Protein AF-A0A8T3RLL3-F1 (afdb_monomer)

Mean predicted aligned error: 12.76 Å

Foldseek 3Di:
DLVVCVPDALVRVQVCCCVVVVDHDDSVVSVVPHDDDDPPPVVVVCQVCQQVDKDKDWDWDQDPVRDTFIWIFIARRHVRDRPDGDRDGDPDDDPVVVCVVCPPD

Secondary structure (DSSP, 8-state):
-TTT-TT--HHHHHHHHHHHH-----HHHHHHHSPPPPPP-HHHHHHHHGGG-EEEEEEEEE-TT--EEEEEEEEETTT--EEEEEEEEESS--HHHHHHHH---

pLDDT: mean 77.94, std 9.88, range [53.31, 93.19]

Nearest PDB structures (foldseek):
  4hj3-assembly1_A  TM=3.589E-01  e=6.365E-01  Cereibacter sphaeroides ATCC 17025
  2l2m-assembly1_A  TM=4.302E-01  e=2.834E+00  Arabidopsis thaliana
  6ph4-assembly1_B  TM=4.486E-01  e=4.184E+00  Brucella melitensis bv. 1 str. 16M
  7m5o-assembly1_A  TM=4.578E-01  e=9.730E+00  Biggievirus Mos11
  3zqq-assembly1_A  TM=3.140E-01  e=5.424E+00  Bacillus phage SF6

Solvent-accessible surface area (backbone atoms only — not comparable to full-atom values): 6430 Å² total; per-residue (Å²): 105,58,81,84,37,75,87,61,52,38,58,58,51,23,51,49,34,33,74,76,68,68,43,87,56,54,36,70,62,42,49,74,73,40,75,78,73,76,78,85,58,63,67,59,56,45,66,76,42,13,79,82,36,73,49,73,51,77,46,80,47,73,46,99,83,73,47,70,32,41,31,48,39,37,30,34,58,51,78,69,43,75,73,46,79,51,84,52,80,38,91,68,93,40,72,74,56,52,53,65,69,59,54,93,118

Radius of gyration: 24.52 Å; Cα contacts (8 Å, |Δi|>4): 120; chains: 1; bounding box: 39×32×67 Å

Sequence (105 aa):
MARDNVSWGEERIANELLLKLGIRISPHTGRKYMPKRPPHQPRVFIHNHAKAIVACDFLTVVTATFKIFYTFIVIELGTRKLLRMRISVTDHPTAAWTLQQLGPL

Structure (mmCIF, N/CA/C/O backbone):
data_AF-A0A8T3RLL3-F1
#
_entry.id   AF-A0A8T3RLL3-F1
#
loop_
_atom_site.group_PDB
_atom_site.id
_atom_site.type_symbol
_atom_site.label_atom_id
_atom_site.label_alt_id
_atom_site.label_comp_id
_atom_site.label_asym_id
_atom_site.label_entity_id
_atom_site.label_seq_id
_atom_site.pdbx_PDB_ins_code
_atom_site.Cartn_x
_atom_site.Cartn_y
_atom_site.Cartn_z
_atom_site.occupancy
_atom_site.B_iso_or_equiv
_atom_site.auth_seq_id
_atom_site.auth_comp_id
_atom_site.auth_asym_id
_atom_site.auth_atom_id
_atom_site.pdbx_PDB_model_num
ATOM 1 N N . MET A 1 1 ? 17.002 -2.763 -31.458 1.00 79.69 1 MET A N 1
ATOM 2 C CA . MET A 1 1 ? 15.631 -2.331 -31.082 1.00 79.69 1 MET A CA 1
ATOM 3 C C . MET A 1 1 ? 15.319 -2.528 -29.601 1.00 79.69 1 MET A C 1
ATOM 5 O O . MET A 1 1 ? 15.224 -1.523 -28.915 1.00 79.69 1 MET A O 1
ATOM 9 N N . ALA A 1 2 ? 15.180 -3.757 -29.079 1.00 82.25 2 ALA A N 1
ATOM 10 C CA . ALA A 1 2 ? 14.768 -3.976 -27.678 1.00 82.25 2 ALA A CA 1
ATOM 11 C C . ALA A 1 2 ? 15.785 -3.495 -26.619 1.00 82.25 2 ALA A C 1
ATOM 13 O O . ALA A 1 2 ? 15.397 -3.104 -25.524 1.00 82.25 2 ALA A O 1
ATOM 14 N N . ARG A 1 3 ? 17.088 -3.531 -26.938 1.00 82.31 3 ARG A N 1
ATOM 15 C CA . ARG A 1 3 ? 18.160 -3.016 -26.065 1.00 82.31 3 ARG A CA 1
ATOM 16 C C . ARG A 1 3 ? 18.253 -1.491 -26.098 1.00 82.31 3 ARG A C 1
ATOM 18 O O . ARG A 1 3 ? 18.438 -0.878 -25.059 1.00 82.31 3 ARG A O 1
ATOM 25 N N . ASP A 1 4 ? 18.058 -0.905 -27.275 1.00 84.94 4 ASP A N 1
ATOM 26 C CA . ASP A 1 4 ? 18.148 0.546 -27.486 1.00 84.94 4 ASP A CA 1
ATOM 27 C C . ASP A 1 4 ? 16.885 1.279 -26.996 1.00 84.94 4 ASP A C 1
ATOM 29 O O . ASP A 1 4 ? 16.921 2.473 -26.731 1.00 84.94 4 ASP A O 1
ATOM 33 N N . ASN A 1 5 ? 15.761 0.561 -26.854 1.00 83.75 5 ASN A N 1
ATOM 34 C CA . ASN A 1 5 ? 14.463 1.104 -26.445 1.00 83.75 5 ASN A CA 1
ATOM 35 C C . ASN A 1 5 ? 13.862 0.289 -25.288 1.00 83.75 5 ASN A C 1
ATOM 37 O O . ASN A 1 5 ? 12.866 -0.416 -25.446 1.00 83.75 5 ASN A O 1
ATOM 41 N N . VAL A 1 6 ? 14.465 0.394 -24.102 1.00 79.00 6 VAL A N 1
ATOM 42 C CA . VAL A 1 6 ? 14.114 -0.406 -22.906 1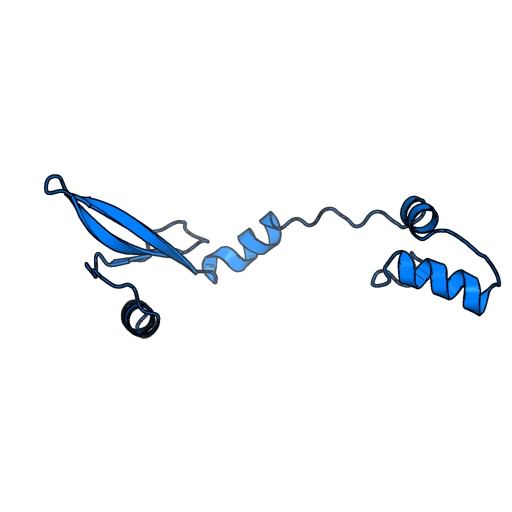.00 79.00 6 VAL A CA 1
ATOM 43 C C . VAL A 1 6 ? 12.654 -0.214 -22.442 1.00 79.00 6 VAL A C 1
ATOM 45 O O . VAL A 1 6 ? 12.060 -1.103 -21.819 1.00 79.00 6 VAL A O 1
ATOM 48 N N . SER A 1 7 ? 12.047 0.931 -22.765 1.00 81.06 7 SER A N 1
ATOM 49 C CA . SER A 1 7 ? 10.650 1.252 -22.445 1.00 81.06 7 SER A CA 1
ATOM 50 C C . SER A 1 7 ? 9.630 0.582 -23.371 1.00 81.06 7 SER A C 1
ATOM 52 O O . SER A 1 7 ? 8.445 0.549 -23.042 1.00 81.06 7 SER A O 1
ATOM 54 N N . TRP A 1 8 ? 10.050 0.040 -24.517 1.00 86.94 8 TRP A N 1
ATOM 55 C CA . TRP A 1 8 ? 9.125 -0.543 -25.485 1.00 86.94 8 TRP A CA 1
ATOM 56 C C . TRP A 1 8 ? 8.673 -1.937 -25.046 1.00 86.94 8 TRP A C 1
ATOM 58 O O . TRP A 1 8 ? 9.476 -2.770 -24.628 1.00 86.94 8 TRP A O 1
ATOM 68 N N . GLY A 1 9 ? 7.364 -2.179 -25.138 1.00 85.94 9 GLY A N 1
ATOM 69 C CA . GLY A 1 9 ? 6.763 -3.493 -24.919 1.00 85.94 9 GLY A CA 1
ATOM 70 C C . GLY A 1 9 ? 6.898 -4.410 -26.137 1.00 85.94 9 GLY A C 1
ATOM 71 O O . GLY A 1 9 ? 7.206 -3.962 -27.242 1.00 85.94 9 GLY A O 1
ATOM 72 N N . GLU A 1 10 ? 6.625 -5.697 -25.935 1.00 90.25 10 GLU A N 1
ATOM 73 C CA . GLU A 1 10 ? 6.719 -6.736 -26.970 1.00 90.25 10 GLU A CA 1
ATOM 74 C C . GLU A 1 10 ? 5.838 -6.469 -28.197 1.00 90.25 10 GLU A C 1
ATOM 76 O O . GLU A 1 10 ? 6.298 -6.633 -29.326 1.00 90.25 10 GLU A O 1
ATOM 81 N N . GLU A 1 11 ? 4.613 -5.977 -27.994 1.00 90.94 11 GLU A N 1
ATOM 82 C CA . GLU A 1 11 ? 3.702 -5.614 -29.085 1.00 90.94 11 GLU A CA 1
ATOM 83 C C . GLU A 1 11 ? 4.237 -4.446 -29.905 1.00 90.94 11 GLU A C 1
ATOM 85 O O . GLU A 1 11 ? 4.214 -4.472 -31.135 1.00 90.94 11 GLU A O 1
ATOM 90 N N . ARG A 1 12 ? 4.785 -3.433 -29.226 1.00 91.00 12 ARG A N 1
ATOM 91 C CA . ARG A 1 12 ? 5.368 -2.272 -29.897 1.00 91.00 12 ARG A CA 1
ATOM 92 C C . ARG A 1 12 ? 6.560 -2.686 -30.752 1.00 91.00 12 ARG A C 1
ATOM 94 O O . ARG A 1 12 ? 6.668 -2.243 -31.886 1.00 91.00 12 ARG A O 1
ATOM 101 N N . ILE A 1 13 ? 7.423 -3.564 -30.246 1.00 90.06 13 ILE A N 1
ATOM 102 C CA . ILE A 1 13 ? 8.573 -4.067 -31.007 1.00 90.06 13 ILE A CA 1
ATOM 103 C C . ILE A 1 13 ? 8.116 -4.905 -32.207 1.00 90.06 13 ILE A C 1
ATOM 105 O O . ILE A 1 13 ? 8.661 -4.735 -33.294 1.00 90.06 13 ILE A O 1
ATOM 109 N N . ALA A 1 14 ? 7.110 -5.769 -32.046 1.00 91.38 14 ALA A N 1
ATOM 110 C CA . ALA A 1 14 ? 6.566 -6.557 -33.152 1.00 91.38 14 ALA A CA 1
ATOM 111 C C . ALA A 1 14 ? 5.971 -5.668 -34.260 1.00 91.38 14 ALA A C 1
ATOM 113 O O . ALA A 1 14 ? 6.251 -5.888 -35.439 1.00 91.38 14 ALA A O 1
ATOM 114 N N . ASN A 1 15 ? 5.225 -4.624 -33.888 1.00 93.19 15 ASN A N 1
ATOM 115 C CA . ASN A 1 15 ? 4.658 -3.664 -34.837 1.00 93.19 15 ASN A CA 1
ATOM 116 C C . ASN A 1 15 ? 5.742 -2.853 -35.559 1.00 93.19 15 ASN A C 1
ATOM 118 O O . ASN A 1 15 ? 5.666 -2.656 -36.767 1.00 93.19 15 ASN A O 1
ATOM 122 N N . GLU A 1 16 ? 6.779 -2.419 -34.845 1.00 93.12 16 GLU A N 1
ATOM 123 C CA . GLU A 1 16 ? 7.895 -1.662 -35.422 1.00 93.12 16 GLU A CA 1
ATOM 124 C C . GLU A 1 16 ? 8.721 -2.505 -36.403 1.00 93.12 16 GLU A C 1
ATOM 126 O O . GLU A 1 16 ? 9.146 -2.001 -37.441 1.00 93.12 16 GLU A O 1
ATOM 131 N N . LEU A 1 17 ? 8.906 -3.799 -36.126 1.00 91.31 17 LEU A N 1
ATOM 132 C CA . LEU A 1 17 ? 9.569 -4.730 -37.045 1.00 91.31 17 LEU A CA 1
ATOM 133 C C . LEU A 1 17 ? 8.743 -4.974 -38.311 1.00 91.31 17 LEU A C 1
ATOM 135 O O . LEU A 1 17 ? 9.307 -5.024 -39.406 1.00 91.31 17 LEU A O 1
ATOM 139 N N . LEU A 1 18 ? 7.418 -5.064 -38.177 1.00 91.81 18 LEU A N 1
ATOM 140 C CA . LEU A 1 18 ? 6.526 -5.195 -39.323 1.00 91.81 18 LEU A CA 1
ATOM 141 C C . LEU A 1 18 ? 6.538 -3.926 -40.182 1.00 91.81 18 LEU A C 1
ATOM 143 O O . LEU A 1 18 ? 6.696 -4.014 -41.395 1.00 91.81 18 LEU A O 1
ATOM 147 N N . LEU A 1 19 ? 6.410 -2.753 -39.558 1.00 92.31 19 LEU A N 1
ATOM 148 C CA . LEU A 1 19 ? 6.275 -1.477 -40.264 1.00 92.31 19 LEU A CA 1
ATOM 149 C C . LEU A 1 19 ? 7.589 -0.981 -40.878 1.00 92.31 19 LEU A C 1
ATOM 151 O O . LEU A 1 19 ? 7.573 -0.448 -41.982 1.00 92.31 19 LEU A O 1
ATOM 155 N N . LYS A 1 20 ? 8.723 -1.133 -40.182 1.00 89.75 20 LYS A N 1
ATOM 156 C CA . LYS A 1 20 ? 10.013 -0.577 -40.633 1.00 89.75 20 LYS A CA 1
ATOM 157 C C . LYS A 1 20 ? 10.872 -1.561 -41.413 1.00 89.75 20 LYS A C 1
ATOM 159 O O . LYS A 1 20 ? 11.697 -1.125 -42.207 1.00 89.75 20 LYS A O 1
ATOM 164 N N . LEU A 1 21 ? 10.722 -2.862 -41.164 1.00 90.12 21 LEU A N 1
ATOM 165 C CA . LEU A 1 21 ? 11.568 -3.903 -41.758 1.00 90.12 21 LEU A CA 1
ATOM 166 C C . LEU A 1 21 ? 10.769 -4.955 -42.545 1.00 90.12 21 LEU A C 1
ATOM 168 O O . LEU A 1 21 ? 11.377 -5.840 -43.139 1.00 90.12 21 LEU A O 1
ATOM 172 N N . GLY A 1 22 ? 9.430 -4.897 -42.550 1.00 91.25 22 GLY A N 1
ATOM 173 C CA . GLY A 1 22 ? 8.582 -5.898 -43.210 1.00 91.25 22 GLY A CA 1
ATOM 174 C C . GLY A 1 22 ? 8.580 -7.268 -42.519 1.00 91.25 22 GLY A C 1
ATOM 175 O O . GLY A 1 22 ? 8.088 -8.246 -43.080 1.00 91.25 22 GLY A O 1
ATOM 176 N N . ILE A 1 23 ? 9.133 -7.368 -41.307 1.00 90.44 23 ILE A N 1
ATOM 177 C CA . ILE A 1 23 ? 9.311 -8.636 -40.597 1.00 90.44 23 ILE A CA 1
ATOM 178 C C . ILE A 1 23 ? 8.097 -8.887 -39.703 1.00 90.44 23 ILE A C 1
ATOM 180 O O . ILE A 1 23 ? 7.886 -8.201 -38.703 1.00 90.44 23 ILE A O 1
ATOM 184 N N . ARG A 1 24 ? 7.318 -9.924 -40.026 1.00 91.25 24 ARG A N 1
ATOM 185 C CA . ARG A 1 24 ? 6.163 -10.333 -39.221 1.00 91.25 24 ARG A CA 1
ATOM 186 C C . ARG A 1 24 ? 6.586 -11.326 -38.142 1.00 91.25 24 ARG A C 1
ATOM 188 O O . ARG A 1 24 ? 6.851 -12.489 -38.429 1.00 91.25 24 ARG A O 1
ATOM 195 N N . ILE A 1 25 ? 6.600 -10.877 -36.891 1.00 90.56 25 ILE A N 1
ATOM 196 C CA . ILE A 1 25 ? 6.775 -11.747 -35.723 1.00 90.56 25 ILE A CA 1
ATOM 197 C C . ILE A 1 25 ? 5.568 -11.658 -34.798 1.00 90.56 25 ILE A C 1
ATOM 199 O O . ILE A 1 25 ? 4.909 -10.624 -34.718 1.00 90.56 25 ILE A O 1
ATOM 203 N N . SER A 1 26 ? 5.295 -12.736 -34.063 1.00 91.44 26 SER A N 1
ATOM 204 C CA . SER A 1 26 ? 4.345 -12.658 -32.954 1.00 91.44 26 SER A CA 1
ATOM 205 C C . SER A 1 26 ? 4.966 -11.872 -31.785 1.00 91.44 26 SER A C 1
ATOM 207 O O . SER A 1 26 ? 6.175 -12.008 -31.546 1.00 91.44 26 SER A O 1
ATOM 209 N N . PRO A 1 27 ? 4.176 -11.105 -31.009 1.00 89.75 27 PRO A N 1
ATOM 210 C CA . PRO A 1 27 ? 4.662 -10.447 -29.792 1.00 89.75 27 PRO A CA 1
ATOM 211 C C . PRO A 1 27 ? 5.331 -11.435 -28.827 1.00 89.75 27 PRO A C 1
ATOM 213 O O . PRO A 1 27 ? 6.383 -11.148 -28.261 1.00 89.75 27 PRO A O 1
ATOM 216 N N . HIS A 1 28 ? 4.804 -12.660 -28.744 1.00 88.62 28 HIS A N 1
ATOM 217 C CA . HIS A 1 28 ? 5.359 -13.724 -27.913 1.00 88.62 28 HIS A CA 1
ATOM 218 C C . HIS A 1 28 ? 6.769 -14.155 -28.349 1.00 88.62 28 HIS A C 1
ATOM 220 O O . HIS A 1 28 ? 7.647 -14.383 -27.512 1.00 88.62 28 HIS A O 1
ATOM 226 N N . THR A 1 29 ? 7.007 -14.241 -29.661 1.00 87.25 29 THR A N 1
ATOM 227 C CA . THR A 1 29 ? 8.342 -14.481 -30.219 1.00 87.25 29 THR A CA 1
ATOM 228 C C . THR A 1 29 ? 9.264 -13.309 -29.893 1.00 87.25 29 THR A C 1
ATOM 230 O O . THR A 1 29 ? 10.387 -13.538 -29.458 1.00 87.25 29 THR A O 1
ATOM 233 N N . GLY A 1 30 ? 8.785 -12.066 -30.016 1.00 87.12 30 GLY A N 1
ATOM 234 C CA . GLY A 1 30 ? 9.531 -10.866 -29.623 1.00 87.12 30 GLY A CA 1
ATOM 235 C C . GLY A 1 30 ? 9.972 -10.914 -28.159 1.00 87.12 30 GLY A C 1
ATOM 236 O O . GLY A 1 30 ? 11.159 -10.772 -27.867 1.00 87.12 30 GLY A O 1
ATOM 237 N N . ARG A 1 31 ? 9.045 -11.238 -27.251 1.00 86.44 31 ARG A N 1
ATOM 238 C CA . ARG A 1 31 ? 9.285 -11.390 -25.810 1.00 86.44 31 ARG A CA 1
ATOM 239 C C . ARG A 1 31 ? 10.415 -12.368 -25.488 1.00 86.44 31 ARG A C 1
ATOM 241 O O . ARG A 1 31 ? 11.216 -12.092 -24.600 1.00 86.44 31 ARG A O 1
ATOM 248 N N . LYS A 1 32 ? 10.521 -13.486 -26.220 1.00 86.56 32 LYS A N 1
ATOM 249 C CA . LYS A 1 32 ? 11.593 -14.487 -26.038 1.00 86.56 32 LYS A CA 1
ATOM 250 C C . LYS A 1 32 ? 12.992 -13.891 -26.232 1.00 86.56 32 LYS A C 1
ATOM 252 O O . LYS A 1 32 ? 13.929 -14.321 -25.564 1.00 86.56 32 LYS A O 1
ATOM 257 N N . TYR A 1 33 ? 13.123 -12.920 -27.133 1.00 84.81 33 TYR A N 1
ATOM 258 C CA . TYR A 1 33 ? 14.396 -12.280 -27.477 1.00 84.81 33 TYR A CA 1
ATOM 259 C C . TYR A 1 33 ? 14.576 -10.898 -26.837 1.00 84.81 33 TYR A C 1
ATOM 261 O O . TYR A 1 33 ? 15.624 -10.270 -27.013 1.00 84.81 33 TYR A O 1
ATOM 269 N N . MET A 1 34 ? 13.590 -10.411 -26.079 1.00 86.75 34 MET A N 1
ATOM 270 C CA . MET A 1 34 ? 13.740 -9.181 -25.311 1.00 86.75 34 MET A CA 1
ATOM 271 C C . MET A 1 34 ? 14.715 -9.389 -24.143 1.00 86.75 34 MET A C 1
ATOM 273 O O . MET A 1 34 ? 14.723 -10.452 -23.514 1.00 86.75 34 MET A O 1
ATOM 277 N N . PRO A 1 35 ? 15.543 -8.379 -23.821 1.00 83.75 35 PRO A N 1
ATOM 278 C CA . PRO A 1 35 ? 16.393 -8.436 -22.644 1.00 83.75 35 PRO A CA 1
ATOM 279 C C . PRO A 1 35 ? 15.519 -8.592 -21.396 1.00 83.75 35 PRO A C 1
ATOM 281 O O . PRO A 1 35 ? 14.548 -7.856 -21.207 1.00 83.75 35 PRO A O 1
ATOM 284 N N . LYS A 1 36 ? 15.861 -9.560 -20.539 1.00 78.75 36 LYS A N 1
ATOM 285 C CA . LYS A 1 36 ? 15.180 -9.733 -19.254 1.00 78.75 36 LYS A CA 1
ATOM 286 C C . LYS A 1 36 ? 15.363 -8.455 -18.446 1.00 78.75 36 LYS A C 1
ATOM 288 O O . LYS A 1 36 ? 16.496 -8.047 -18.189 1.00 78.75 36 LYS A O 1
ATOM 293 N N . ARG A 1 37 ? 14.255 -7.830 -18.046 1.00 72.56 37 ARG A N 1
ATOM 294 C CA . ARG A 1 37 ? 14.320 -6.724 -17.091 1.00 72.56 37 ARG A CA 1
ATOM 295 C C . ARG A 1 37 ? 14.922 -7.257 -15.790 1.00 72.56 37 ARG A C 1
ATOM 297 O O . ARG A 1 37 ? 14.576 -8.376 -15.394 1.00 72.56 37 ARG A O 1
ATOM 304 N N . PRO A 1 38 ? 15.821 -6.499 -15.140 1.00 71.12 38 PRO A N 1
ATOM 305 C CA . PRO A 1 38 ? 16.268 -6.865 -13.809 1.00 71.12 38 PRO A CA 1
ATOM 306 C C . PRO A 1 38 ? 15.031 -7.028 -12.916 1.00 71.12 38 PRO A C 1
ATOM 308 O O . PRO A 1 38 ? 14.054 -6.291 -13.095 1.00 71.12 38 PRO A O 1
ATOM 311 N N . PRO A 1 39 ? 15.029 -8.007 -11.998 1.00 70.69 39 PRO A N 1
ATOM 312 C CA . PRO A 1 39 ? 13.911 -8.181 -11.089 1.00 70.69 39 PRO A CA 1
ATOM 313 C C . PRO A 1 39 ? 13.661 -6.855 -10.375 1.00 70.69 39 PRO A C 1
ATOM 315 O O . PRO A 1 39 ? 14.590 -6.251 -9.836 1.00 70.69 39 PRO A O 1
ATOM 318 N N . HIS A 1 40 ? 12.410 -6.391 -10.389 1.00 68.62 40 HIS A N 1
ATOM 319 C CA . HIS A 1 40 ? 12.024 -5.273 -9.544 1.00 68.62 40 HIS A CA 1
ATOM 320 C C . HIS A 1 40 ? 12.365 -5.664 -8.104 1.00 68.62 40 HIS A C 1
ATOM 322 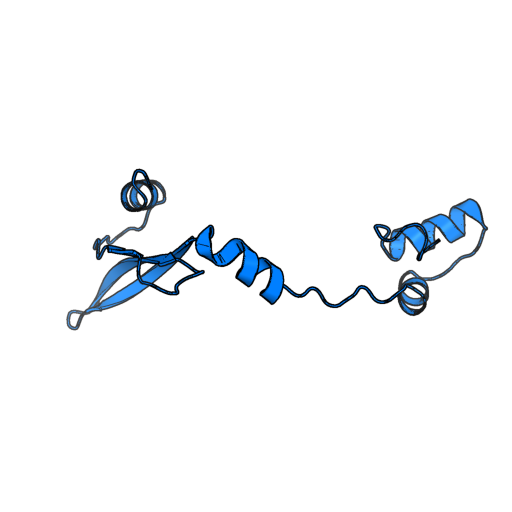O O . HIS A 1 40 ? 11.926 -6.708 -7.625 1.00 68.62 40 HIS A O 1
ATOM 328 N N . GLN A 1 41 ? 13.185 -4.853 -7.434 1.00 71.94 41 GLN A N 1
ATOM 329 C CA . GLN A 1 41 ? 13.551 -5.047 -6.034 1.00 71.94 41 GLN A CA 1
ATOM 330 C C . GLN A 1 41 ? 12.760 -4.054 -5.175 1.00 71.94 41 GLN A C 1
ATOM 332 O O . GLN A 1 41 ? 13.331 -3.077 -4.684 1.00 71.94 41 GLN A O 1
ATOM 337 N N . PRO A 1 42 ? 11.446 -4.272 -4.961 1.00 67.44 42 PRO A N 1
ATOM 338 C CA . PRO A 1 42 ? 10.628 -3.368 -4.155 1.00 67.44 42 PRO A CA 1
ATOM 339 C C . PRO A 1 42 ? 11.202 -3.210 -2.744 1.00 67.44 42 PRO A C 1
ATOM 341 O O . PRO A 1 42 ? 11.069 -2.156 -2.144 1.00 67.44 42 PRO A O 1
ATOM 344 N N . ARG A 1 43 ? 11.934 -4.213 -2.243 1.00 71.00 43 ARG A N 1
ATOM 345 C CA . ARG A 1 43 ? 12.640 -4.158 -0.959 1.00 71.00 43 ARG A CA 1
ATOM 346 C C . ARG A 1 43 ? 13.619 -2.989 -0.834 1.00 71.00 43 ARG A C 1
ATOM 348 O O . ARG A 1 43 ? 13.674 -2.403 0.238 1.00 71.00 43 ARG A O 1
ATOM 355 N N . VAL A 1 44 ? 14.359 -2.644 -1.890 1.00 74.44 44 VAL A N 1
ATOM 356 C CA . VAL A 1 44 ? 15.339 -1.540 -1.856 1.00 74.44 44 VAL A CA 1
ATOM 357 C C . VAL A 1 44 ? 14.625 -0.193 -1.832 1.00 74.44 44 VAL A C 1
ATOM 359 O O . VAL A 1 44 ? 14.949 0.662 -1.015 1.00 74.44 44 VAL A O 1
ATOM 362 N N . PHE A 1 45 ? 13.598 -0.034 -2.670 1.00 76.44 45 PHE A N 1
ATOM 363 C CA . PHE A 1 45 ? 12.754 1.160 -2.668 1.00 76.44 45 PHE A CA 1
ATOM 364 C C . PHE A 1 45 ? 12.084 1.364 -1.306 1.00 76.44 45 PHE A C 1
ATOM 366 O O . PHE A 1 45 ? 12.201 2.432 -0.711 1.00 76.44 45 PHE A O 1
ATOM 373 N N . ILE A 1 46 ? 11.446 0.315 -0.782 1.00 73.94 46 ILE A N 1
ATOM 374 C CA . ILE A 1 46 ? 10.815 0.359 0.532 1.00 73.94 46 ILE A CA 1
ATOM 375 C C . ILE A 1 46 ? 11.859 0.697 1.590 1.00 73.94 46 ILE A C 1
ATOM 377 O O . ILE A 1 46 ? 11.638 1.646 2.316 1.00 73.94 46 ILE A O 1
ATOM 381 N N . HIS A 1 47 ? 13.012 0.026 1.648 1.00 72.88 47 HIS A N 1
ATOM 382 C CA . HIS A 1 47 ? 14.043 0.318 2.649 1.00 72.88 47 HIS A CA 1
ATOM 383 C C . HIS A 1 47 ? 14.517 1.782 2.625 1.00 72.88 47 HIS A C 1
ATOM 385 O O . HIS A 1 47 ? 14.614 2.407 3.680 1.00 72.88 47 HIS A O 1
ATOM 391 N N . ASN A 1 48 ? 14.746 2.343 1.436 1.00 76.69 48 ASN A N 1
ATOM 392 C CA . ASN A 1 48 ? 15.211 3.722 1.281 1.00 76.69 48 ASN A CA 1
ATOM 393 C C . ASN A 1 48 ? 14.143 4.755 1.665 1.00 76.69 48 ASN A C 1
ATOM 395 O O . ASN A 1 48 ? 14.471 5.804 2.214 1.00 76.69 48 ASN A O 1
ATOM 399 N N . HIS A 1 49 ? 12.870 4.458 1.400 1.00 75.44 49 HIS A N 1
ATOM 400 C CA . HIS A 1 49 ? 11.760 5.380 1.644 1.00 75.44 49 HIS A CA 1
ATOM 401 C C . HIS A 1 49 ? 10.949 5.057 2.902 1.00 75.44 49 HIS A C 1
ATOM 403 O O . HIS A 1 49 ? 10.027 5.795 3.231 1.00 75.44 49 HIS A O 1
ATOM 409 N N . ALA A 1 50 ? 11.284 4.001 3.645 1.00 72.94 50 ALA A N 1
ATOM 410 C CA . ALA A 1 50 ? 10.437 3.492 4.717 1.00 72.94 50 ALA A CA 1
ATOM 411 C C . ALA A 1 50 ? 10.202 4.521 5.836 1.00 72.94 50 ALA A C 1
ATOM 413 O O . ALA A 1 50 ? 9.123 4.541 6.416 1.00 72.94 50 ALA A O 1
ATOM 414 N N . LYS A 1 51 ? 11.170 5.405 6.117 1.00 72.12 51 LYS A N 1
ATOM 415 C CA . LYS A 1 51 ? 11.021 6.488 7.114 1.00 72.12 51 LYS A CA 1
ATOM 416 C C .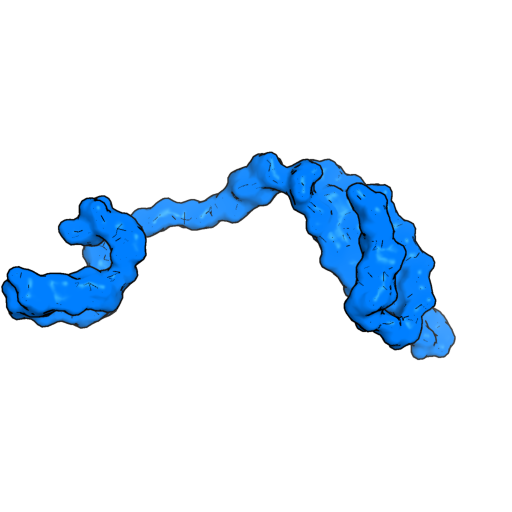 LYS A 1 51 ? 10.083 7.618 6.668 1.00 72.12 51 LYS A C 1
ATOM 418 O O . LYS A 1 51 ? 9.610 8.384 7.492 1.00 72.12 51 LYS A O 1
ATOM 423 N N . ALA A 1 52 ? 9.831 7.733 5.366 1.00 75.62 52 ALA A N 1
ATOM 424 C CA . ALA A 1 52 ? 8.916 8.714 4.783 1.00 75.62 52 ALA A CA 1
ATOM 425 C C . ALA A 1 52 ? 7.548 8.103 4.432 1.00 75.62 52 ALA A C 1
ATOM 427 O O . ALA A 1 52 ? 6.664 8.810 3.955 1.00 75.62 52 ALA A O 1
ATOM 428 N N . ILE A 1 53 ? 7.375 6.791 4.636 1.00 77.38 53 ILE A N 1
ATOM 429 C CA . ILE A 1 53 ? 6.146 6.065 4.322 1.00 77.38 53 ILE A CA 1
ATOM 430 C C . ILE A 1 53 ? 5.463 5.665 5.624 1.00 77.38 53 ILE A C 1
ATOM 432 O O . ILE A 1 53 ? 6.031 4.974 6.474 1.00 77.38 53 ILE A O 1
ATOM 436 N N . VAL A 1 54 ? 4.199 6.053 5.731 1.00 79.88 54 VAL A N 1
ATOM 437 C CA . VAL A 1 54 ? 3.308 5.637 6.804 1.00 79.88 54 VAL A CA 1
ATOM 438 C C . VAL A 1 54 ? 2.315 4.627 6.239 1.00 79.88 54 VAL A C 1
ATOM 440 O O . VAL A 1 54 ? 1.708 4.857 5.194 1.00 79.88 54 VAL A O 1
ATOM 443 N N . ALA A 1 55 ? 2.176 3.491 6.916 1.00 81.19 55 ALA A N 1
ATOM 444 C CA . ALA A 1 55 ? 1.145 2.506 6.639 1.00 81.19 55 ALA A CA 1
ATOM 445 C C . ALA A 1 55 ? -0.059 2.775 7.547 1.00 81.19 55 ALA A C 1
ATOM 447 O O . ALA A 1 55 ? 0.097 2.907 8.762 1.00 81.19 55 ALA A O 1
ATOM 448 N N . CYS A 1 56 ? -1.246 2.837 6.953 1.00 83.12 56 CYS A N 1
ATOM 449 C CA . CYS A 1 56 ? -2.507 3.043 7.653 1.00 83.12 56 CYS A CA 1
ATOM 450 C C . CYS A 1 56 ? -3.444 1.879 7.337 1.00 83.12 56 CYS A C 1
ATOM 452 O O . CYS A 1 56 ? -3.597 1.539 6.164 1.00 83.12 56 CYS A O 1
ATOM 454 N N . ASP A 1 57 ? -4.075 1.296 8.353 1.00 82.69 57 ASP A N 1
ATOM 455 C CA . ASP A 1 57 ? -5.020 0.191 8.170 1.00 82.69 57 ASP A CA 1
ATOM 456 C C . ASP A 1 57 ? -6.151 0.219 9.211 1.00 82.69 57 ASP A C 1
ATOM 458 O O . ASP A 1 57 ? -6.051 0.880 10.250 1.00 82.69 57 ASP A O 1
ATOM 462 N N . PHE A 1 58 ? -7.231 -0.505 8.925 1.00 82.06 58 PHE A N 1
ATOM 463 C CA . PHE A 1 58 ? -8.376 -0.691 9.807 1.00 82.06 58 PHE A CA 1
ATOM 464 C C . PHE A 1 58 ? -8.429 -2.123 10.337 1.00 82.06 58 PHE A C 1
ATOM 466 O O . PHE A 1 58 ? -8.582 -3.080 9.583 1.00 82.06 58 PHE A O 1
ATOM 473 N N . LEU A 1 59 ? -8.393 -2.274 11.658 1.00 81.44 59 LEU A N 1
ATOM 474 C CA . LEU A 1 59 ? -8.633 -3.546 12.328 1.00 81.44 59 LEU A CA 1
ATOM 475 C C . LEU A 1 59 ? -10.079 -3.614 12.818 1.00 81.44 59 LEU A C 1
ATOM 477 O O . LEU A 1 59 ? -10.564 -2.694 13.474 1.00 81.44 59 LEU A O 1
ATOM 481 N N . THR A 1 60 ? -10.754 -4.728 12.547 1.00 83.94 60 THR A N 1
ATOM 482 C CA . THR A 1 60 ? -12.088 -4.994 13.095 1.00 83.94 60 THR A CA 1
ATOM 483 C C . THR A 1 60 ? -11.952 -5.749 14.414 1.00 83.94 60 THR A C 1
ATOM 485 O O . THR A 1 60 ? -11.371 -6.832 14.454 1.00 83.94 60 THR A O 1
ATOM 488 N N . VAL A 1 61 ? -12.486 -5.185 15.493 1.00 81.19 61 VAL A N 1
ATOM 489 C CA . VAL A 1 61 ? -12.505 -5.789 16.827 1.00 81.19 61 VAL A CA 1
ATOM 490 C C . VAL A 1 61 ? -13.940 -6.177 17.154 1.00 81.19 61 VAL A C 1
ATOM 492 O O . VAL A 1 61 ? -14.824 -5.324 17.181 1.00 81.19 61 VAL A O 1
ATOM 495 N N . VAL A 1 62 ? -14.170 -7.464 17.402 1.00 84.06 62 VAL A N 1
ATOM 496 C CA . VAL A 1 62 ? -15.474 -7.979 17.835 1.00 84.06 62 VAL A CA 1
ATOM 497 C C . VAL A 1 62 ? -15.444 -8.137 19.351 1.00 84.06 62 VAL A C 1
ATOM 499 O O . VAL A 1 62 ? -14.577 -8.827 19.888 1.00 84.06 62 VAL A O 1
ATOM 502 N N . THR A 1 63 ? -16.358 -7.479 20.061 1.00 80.12 63 THR A N 1
ATOM 503 C CA . THR A 1 63 ? -16.453 -7.613 21.520 1.00 80.12 63 THR A CA 1
ATOM 504 C C . THR A 1 63 ? -17.147 -8.905 21.936 1.00 80.12 63 THR A C 1
ATOM 506 O O . THR A 1 63 ? -17.891 -9.510 21.168 1.00 80.12 63 THR A O 1
ATOM 509 N N . ALA A 1 64 ? -16.993 -9.280 23.211 1.00 84.25 64 ALA A N 1
ATOM 510 C CA . ALA A 1 64 ? -17.740 -10.382 23.826 1.00 84.25 64 ALA A CA 1
ATOM 511 C C . ALA A 1 64 ? -19.272 -10.195 23.770 1.00 84.25 64 ALA A C 1
ATOM 513 O O . ALA A 1 64 ? -20.020 -11.160 23.873 1.00 84.25 64 ALA A O 1
ATOM 514 N N . THR A 1 65 ? -19.744 -8.958 23.581 1.00 83.25 65 THR A N 1
ATOM 515 C CA . THR A 1 65 ? -21.160 -8.610 23.381 1.00 83.25 65 THR A CA 1
ATOM 516 C C . THR A 1 65 ? -21.572 -8.569 21.905 1.00 83.25 65 THR A C 1
ATOM 518 O O . THR A 1 65 ? -22.619 -8.011 21.588 1.00 83.25 65 THR A O 1
ATOM 521 N N . PHE A 1 66 ? -20.757 -9.129 21.001 1.00 80.88 66 PHE A N 1
ATOM 522 C CA . PHE A 1 66 ? -20.967 -9.150 19.547 1.00 80.88 66 PHE A CA 1
ATOM 523 C C . PHE A 1 66 ? -21.103 -7.763 18.899 1.00 80.88 66 PHE A C 1
ATOM 525 O O . PHE A 1 66 ? -21.697 -7.626 17.830 1.00 80.88 66 PHE A O 1
ATOM 532 N N . LYS A 1 67 ? -20.528 -6.720 19.510 1.00 79.44 67 LYS A N 1
ATOM 533 C CA . LYS A 1 67 ? -20.414 -5.405 18.870 1.00 79.44 67 LYS A CA 1
ATOM 534 C C . LYS A 1 67 ? -19.153 -5.357 18.018 1.00 79.44 67 LYS A C 1
ATOM 536 O O . LYS A 1 67 ? -18.097 -5.828 18.440 1.00 79.44 67 LYS A O 1
ATOM 541 N N . ILE A 1 68 ? -19.280 -4.791 16.823 1.00 80.25 68 ILE A N 1
ATOM 542 C CA . ILE A 1 68 ? -18.185 -4.625 15.870 1.00 80.25 68 ILE A CA 1
ATOM 543 C C . ILE A 1 68 ? -17.641 -3.210 16.022 1.00 80.25 68 ILE A C 1
ATOM 545 O O . ILE A 1 68 ? -18.389 -2.247 15.893 1.00 80.25 68 ILE A O 1
ATOM 549 N N . PHE A 1 69 ? -16.341 -3.089 16.264 1.00 77.06 69 PHE A N 1
ATOM 550 C CA . PHE A 1 69 ? -15.651 -1.810 16.316 1.00 77.06 69 PHE A CA 1
ATOM 551 C C . PHE A 1 69 ? -14.523 -1.764 15.296 1.00 77.06 69 PHE A C 1
ATOM 553 O O . PHE A 1 69 ? -13.720 -2.691 15.198 1.00 77.06 69 PHE A O 1
ATOM 560 N N . TYR A 1 70 ? -14.427 -0.657 14.567 1.00 78.38 70 TYR A N 1
ATOM 561 C CA . TYR A 1 70 ? -13.317 -0.405 13.656 1.00 78.38 70 TY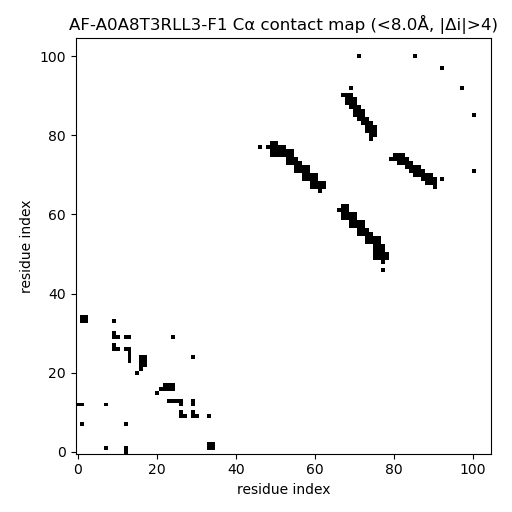R A CA 1
ATOM 562 C C . TYR A 1 70 ? -12.238 0.409 14.369 1.00 78.38 70 TYR A C 1
ATOM 564 O O . TYR A 1 70 ? -12.514 1.477 14.902 1.00 78.38 70 TYR A O 1
ATOM 572 N N . THR A 1 71 ? -11.008 -0.098 14.387 1.00 76.44 71 THR A N 1
ATOM 573 C CA . THR A 1 71 ? -9.833 0.566 14.966 1.00 76.44 71 THR A CA 1
ATOM 574 C C . THR A 1 71 ? -8.897 1.000 13.850 1.00 76.44 71 THR A C 1
ATOM 576 O O . THR A 1 71 ? -8.506 0.176 13.030 1.00 76.44 71 THR A O 1
ATOM 579 N N . PHE A 1 72 ? -8.505 2.274 13.830 1.00 80.38 72 PHE A N 1
ATOM 580 C CA . PHE A 1 72 ? -7.564 2.808 12.847 1.00 80.38 72 PHE A CA 1
ATOM 581 C C . PHE A 1 72 ? -6.131 2.780 13.396 1.00 80.38 72 PHE A C 1
ATOM 583 O O . PHE A 1 72 ? -5.852 3.315 14.473 1.00 80.38 72 PHE A O 1
ATOM 590 N N . ILE A 1 73 ? -5.217 2.144 12.665 1.00 78.56 73 ILE A N 1
ATOM 591 C CA . ILE A 1 73 ? -3.825 1.935 13.072 1.00 78.56 73 ILE A CA 1
ATOM 592 C C . ILE A 1 73 ? -2.902 2.641 12.082 1.00 78.56 73 ILE A C 1
ATOM 594 O O . ILE A 1 73 ? -3.055 2.488 10.873 1.00 78.56 73 ILE A O 1
ATOM 598 N N . VAL A 1 74 ? -1.923 3.383 12.608 1.00 78.75 74 VAL A N 1
ATOM 599 C CA . VAL A 1 74 ? -0.935 4.135 11.826 1.00 78.75 74 VAL A CA 1
ATOM 600 C C . VAL A 1 74 ? 0.481 3.742 12.264 1.00 78.75 74 VAL A C 1
ATOM 602 O O . VAL A 1 74 ? 0.838 3.855 13.442 1.00 78.75 74 VAL A O 1
ATOM 605 N N . ILE A 1 75 ? 1.299 3.268 11.320 1.00 78.50 75 ILE A N 1
ATOM 606 C CA . ILE A 1 75 ? 2.641 2.713 11.566 1.00 78.50 75 ILE A CA 1
ATOM 607 C C . ILE A 1 75 ? 3.665 3.368 10.639 1.00 78.50 75 ILE A C 1
ATOM 609 O O . ILE A 1 75 ? 3.451 3.448 9.432 1.00 78.50 75 ILE A O 1
ATOM 613 N N . GLU A 1 76 ? 4.819 3.772 11.176 1.00 76.56 76 GLU A N 1
ATOM 614 C CA . GLU A 1 76 ? 5.966 4.150 10.343 1.00 76.56 76 GLU A CA 1
ATOM 615 C C . GLU A 1 76 ? 6.619 2.894 9.765 1.00 76.56 76 GLU A C 1
ATOM 617 O O . GLU A 1 76 ? 7.064 2.011 10.510 1.00 76.56 76 GLU A O 1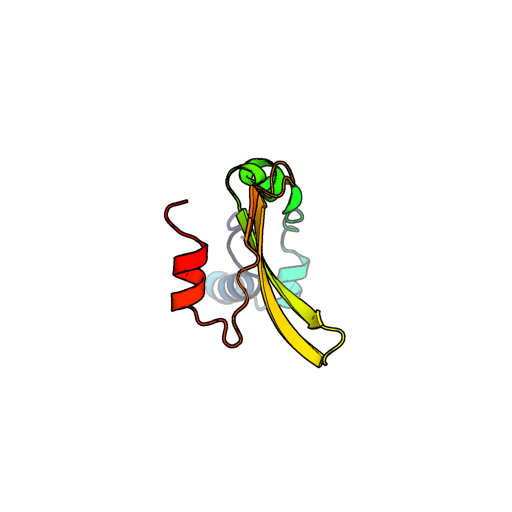
ATOM 622 N N . LEU A 1 77 ? 6.743 2.805 8.442 1.00 74.31 77 LEU A N 1
ATOM 623 C CA . LEU A 1 77 ? 7.297 1.605 7.817 1.00 74.31 77 LEU A CA 1
ATOM 624 C C . LEU A 1 77 ? 8.799 1.430 8.122 1.00 74.31 77 LEU A C 1
ATOM 626 O O . LEU A 1 77 ? 9.294 0.302 8.163 1.00 74.31 77 LEU A O 1
ATOM 630 N N . GLY A 1 78 ? 9.521 2.531 8.357 1.00 67.06 78 GLY A N 1
ATOM 631 C CA . GLY A 1 78 ? 10.978 2.562 8.531 1.00 67.06 78 GLY A CA 1
ATOM 632 C C . GLY A 1 78 ? 11.463 2.034 9.863 1.00 67.06 78 GLY A C 1
ATOM 633 O O . GLY A 1 78 ? 12.411 1.253 9.914 1.00 67.06 78 GLY A O 1
ATOM 634 N N . THR A 1 79 ? 10.803 2.427 10.942 1.00 65.38 79 THR A N 1
ATOM 635 C CA . THR A 1 79 ? 11.156 1.987 12.293 1.00 65.38 79 THR A CA 1
ATOM 636 C C . THR A 1 79 ? 10.294 0.818 12.763 1.00 65.38 79 THR A C 1
ATOM 638 O O . THR A 1 79 ? 10.601 0.222 13.795 1.00 65.38 79 THR A O 1
ATOM 641 N N . ARG A 1 80 ? 9.216 0.491 12.026 1.00 66.19 80 ARG A N 1
ATOM 642 C CA . ARG A 1 80 ? 8.121 -0.393 12.466 1.00 66.19 80 ARG A CA 1
ATOM 643 C C . ARG A 1 80 ? 7.588 -0.015 13.848 1.00 66.19 80 ARG A C 1
ATOM 645 O O . ARG A 1 80 ? 7.016 -0.851 14.546 1.00 66.19 80 ARG A O 1
ATOM 652 N N . LYS A 1 81 ? 7.798 1.234 14.268 1.00 65.75 81 LYS A N 1
ATOM 653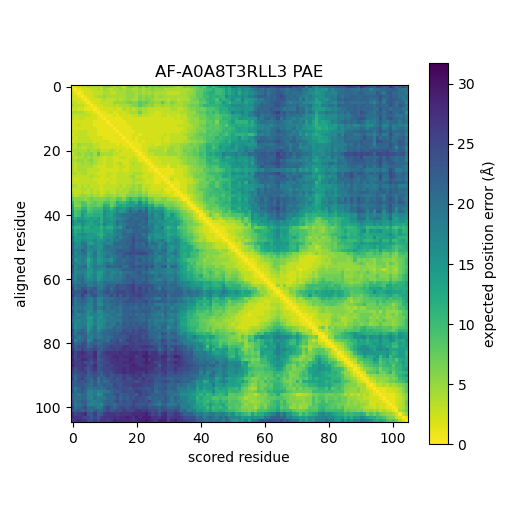 C CA . LYS A 1 81 ? 7.249 1.740 15.513 1.00 65.75 81 LYS A CA 1
ATOM 654 C C . LYS A 1 81 ? 5.806 2.133 15.252 1.00 65.75 81 LYS A C 1
ATOM 656 O O . LYS A 1 81 ? 5.487 2.791 14.260 1.00 65.75 81 LYS A O 1
ATOM 661 N N . LEU A 1 82 ? 4.941 1.712 16.167 1.00 59.34 82 LEU A N 1
ATOM 662 C CA . LEU A 1 82 ? 3.582 2.220 16.264 1.00 59.34 8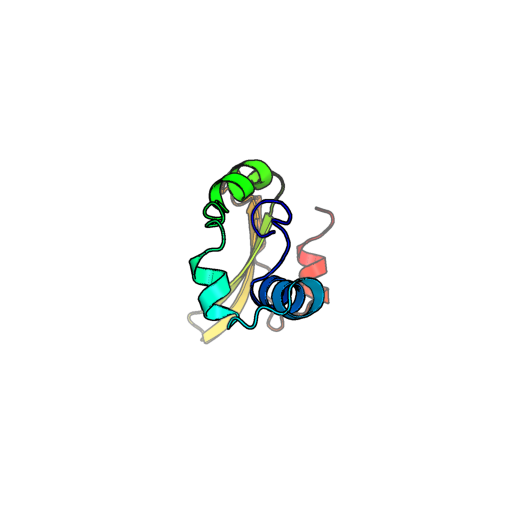2 LEU A CA 1
ATOM 663 C C . LEU A 1 82 ? 3.694 3.715 16.572 1.00 59.34 82 LEU A C 1
ATOM 665 O O . LEU A 1 82 ? 3.984 4.089 17.705 1.00 59.34 82 LEU A O 1
ATOM 669 N N . LEU A 1 83 ? 3.537 4.562 15.551 1.00 59.91 83 LEU A N 1
ATOM 670 C CA . LEU A 1 83 ? 3.614 6.013 15.729 1.00 59.91 83 LEU A CA 1
ATOM 671 C C . LEU A 1 83 ? 2.443 6.501 16.570 1.00 59.91 83 LEU A C 1
ATOM 673 O O . LEU A 1 83 ? 2.614 7.346 17.443 1.00 59.91 83 LEU A O 1
ATOM 677 N N . ARG A 1 84 ? 1.252 5.956 16.306 1.00 61.91 84 ARG A N 1
ATOM 678 C CA . ARG A 1 84 ? 0.024 6.271 17.030 1.00 61.91 84 ARG A CA 1
ATOM 679 C C . ARG A 1 84 ? -1.002 5.174 16.793 1.00 61.91 84 ARG A C 1
ATOM 681 O O . ARG A 1 84 ? -1.413 4.922 15.665 1.00 61.91 84 ARG A O 1
ATOM 688 N N . MET A 1 85 ? -1.453 4.559 17.878 1.00 54.62 85 MET A N 1
ATOM 689 C CA . MET A 1 85 ? -2.635 3.707 17.868 1.00 54.62 85 MET A CA 1
ATOM 690 C C . MET A 1 85 ? -3.798 4.532 18.411 1.00 54.62 85 MET A C 1
ATOM 692 O O . MET A 1 85 ? -3.880 4.782 19.613 1.00 54.62 85 MET A O 1
ATOM 696 N N . ARG A 1 86 ? -4.673 5.005 17.521 1.00 57.84 86 ARG A N 1
ATOM 697 C CA . ARG A 1 86 ? -5.876 5.737 17.916 1.00 57.84 86 ARG A CA 1
ATOM 698 C C . ARG A 1 86 ? -7.054 4.774 17.856 1.00 57.84 86 ARG A C 1
ATOM 700 O O . ARG A 1 86 ? -7.610 4.506 16.797 1.00 57.84 86 ARG A O 1
ATOM 707 N N . ILE A 1 87 ? -7.437 4.255 19.019 1.00 55.91 87 ILE A N 1
ATOM 708 C CA . ILE A 1 87 ? -8.671 3.481 19.176 1.00 55.91 87 ILE A CA 1
ATOM 709 C C . ILE A 1 87 ? -9.831 4.478 19.123 1.00 55.91 87 ILE A C 1
ATOM 711 O O . ILE A 1 87 ? -10.273 4.993 20.144 1.00 55.91 87 ILE A O 1
ATOM 715 N N . SER A 1 88 ? -10.268 4.840 17.921 1.00 58.12 88 SER A N 1
ATOM 716 C CA . SER A 1 88 ? -11.523 5.565 17.743 1.00 58.12 88 SER A CA 1
ATOM 717 C C . SER A 1 88 ? -12.568 4.571 17.286 1.00 58.12 88 SER A C 1
ATOM 719 O O . SER A 1 88 ? -12.508 4.058 16.178 1.00 58.12 88 SER A O 1
ATOM 721 N N . VAL A 1 89 ? -13.491 4.282 18.192 1.00 60.31 89 VAL A N 1
ATOM 722 C CA . VAL A 1 89 ? -14.635 3.414 17.965 1.00 60.31 89 VAL A CA 1
ATOM 723 C C . VAL A 1 89 ? -15.624 4.165 17.078 1.00 60.31 89 VAL A C 1
ATOM 725 O O . VAL A 1 89 ? -16.206 5.160 17.504 1.00 60.31 89 VAL A O 1
ATOM 728 N N . THR A 1 90 ? -15.776 3.721 15.834 1.00 65.12 90 THR A N 1
ATOM 729 C CA . THR A 1 90 ? -16.868 4.165 14.964 1.00 65.12 90 THR A CA 1
ATOM 730 C C . THR A 1 90 ? -17.616 2.953 14.449 1.00 65.12 90 THR A C 1
ATOM 732 O O . THR A 1 90 ? -16.995 1.949 14.100 1.00 65.12 90 THR A O 1
ATOM 735 N N . ASP A 1 91 ? -18.938 3.063 14.381 1.00 65.88 91 ASP A N 1
ATOM 736 C CA . ASP A 1 91 ? -19.779 2.061 13.733 1.00 65.88 91 ASP A CA 1
ATOM 737 C C . ASP A 1 91 ? -19.693 2.203 12.201 1.00 65.88 91 ASP A C 1
ATOM 739 O O . ASP A 1 91 ? -19.961 1.250 11.469 1.00 65.88 91 ASP A O 1
ATOM 743 N N . HIS A 1 92 ? -19.297 3.384 11.698 1.00 68.31 92 HIS A N 1
ATOM 744 C CA . HIS A 1 92 ? -19.276 3.734 10.273 1.00 68.31 92 HIS A CA 1
ATOM 745 C C . HIS A 1 92 ? -17.958 4.450 9.896 1.00 68.31 92 HIS A C 1
ATOM 747 O O . HIS A 1 92 ? -17.848 5.675 10.048 1.00 68.31 92 HIS A O 1
ATOM 753 N N . PRO A 1 93 ? -16.935 3.727 9.400 1.00 70.81 93 PRO A N 1
ATOM 754 C CA . PRO A 1 93 ? -15.678 4.324 8.953 1.00 70.81 93 PRO A CA 1
ATOM 755 C C . PRO A 1 93 ? -15.882 5.029 7.603 1.00 70.81 93 PRO A C 1
ATOM 757 O O . PRO A 1 93 ? -15.749 4.440 6.534 1.00 70.81 93 PRO A 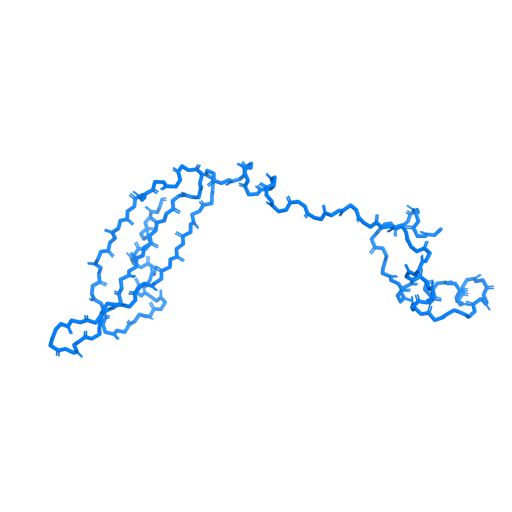O 1
ATOM 760 N N . THR A 1 94 ? -16.246 6.309 7.646 1.00 78.25 94 THR A N 1
ATOM 761 C CA . THR A 1 94 ? -16.375 7.165 6.455 1.00 78.25 94 THR A CA 1
ATOM 762 C C . THR A 1 94 ? -15.068 7.900 6.159 1.00 78.25 94 THR A C 1
ATOM 764 O O . THR A 1 94 ? -14.293 8.201 7.064 1.00 78.25 94 THR A O 1
ATOM 767 N N . ALA A 1 95 ? -14.826 8.257 4.892 1.00 77.19 95 ALA A N 1
ATOM 768 C CA . ALA A 1 95 ? -13.608 8.970 4.486 1.00 77.19 95 ALA A CA 1
ATOM 769 C C . ALA A 1 95 ? -13.402 10.298 5.244 1.00 77.19 95 ALA A C 1
ATOM 771 O O . ALA A 1 95 ? -12.281 10.629 5.627 1.00 77.19 95 ALA A O 1
ATOM 772 N N . ALA A 1 96 ? -14.490 11.027 5.520 1.00 78.38 96 ALA A N 1
ATOM 773 C CA . ALA A 1 96 ? -14.460 12.251 6.321 1.00 78.38 96 ALA A CA 1
ATOM 774 C C . ALA A 1 96 ? -13.987 11.991 7.762 1.00 78.38 96 ALA A C 1
ATOM 776 O O . ALA A 1 96 ? -13.197 12.760 8.306 1.00 78.38 96 ALA A O 1
ATOM 777 N N . TRP A 1 97 ? -14.416 10.878 8.361 1.00 78.44 97 TRP A N 1
ATOM 778 C CA . TRP A 1 97 ? -13.957 10.455 9.680 1.00 78.44 97 TRP A CA 1
ATOM 779 C C 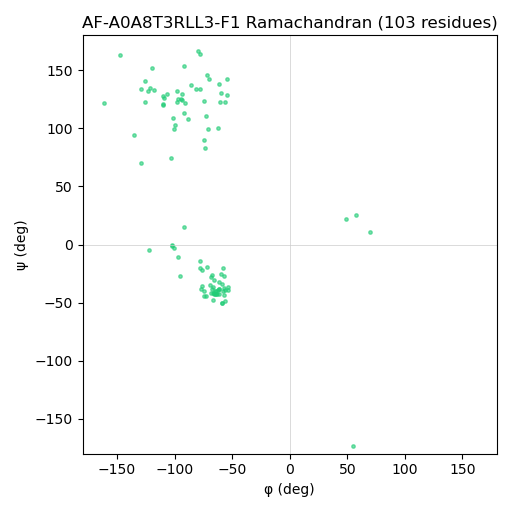. TRP A 1 97 ? -12.481 10.039 9.654 1.00 78.44 97 TRP A C 1
ATOM 781 O O . TRP A 1 97 ? -11.720 10.449 10.527 1.00 78.44 97 TRP A O 1
ATOM 791 N N . THR A 1 98 ? -12.033 9.311 8.625 1.00 74.50 98 THR A N 1
ATOM 792 C CA . THR A 1 98 ? -10.618 8.917 8.475 1.00 74.50 98 THR A CA 1
ATOM 793 C C . THR A 1 98 ? -9.697 10.134 8.361 1.00 74.50 98 THR A C 1
ATOM 795 O O . THR A 1 98 ? -8.631 10.152 8.974 1.00 74.50 98 THR A O 1
ATOM 798 N N . LEU A 1 99 ? -10.120 11.193 7.661 1.00 76.94 99 LEU A N 1
ATOM 799 C CA . LEU A 1 99 ? -9.377 12.459 7.593 1.00 76.94 99 LEU A CA 1
ATOM 800 C C . LEU A 1 99 ? -9.208 13.116 8.975 1.00 76.94 99 LEU A C 1
ATOM 802 O O . LEU A 1 99 ? -8.127 13.610 9.291 1.00 76.94 99 LEU A O 1
ATOM 806 N N . GLN A 1 100 ? -10.229 13.058 9.838 1.00 76.56 100 GLN A N 1
ATOM 807 C CA . GLN A 1 100 ? -10.121 13.525 11.230 1.00 76.56 100 GLN A CA 1
ATOM 808 C C . GLN A 1 100 ? -9.175 12.659 12.078 1.00 76.56 100 GLN A C 1
ATOM 810 O O . GLN A 1 100 ? -8.621 13.134 13.075 1.00 76.56 100 GLN A O 1
ATOM 815 N N . GLN A 1 101 ? -9.002 11.385 11.715 1.00 71.19 101 GLN A N 1
ATOM 816 C CA . GLN A 1 101 ? -8.049 10.501 12.381 1.00 71.19 101 GLN A CA 1
ATOM 817 C C . GLN A 1 101 ? -6.607 10.777 11.961 1.00 71.19 101 GLN A C 1
ATOM 819 O O . GLN A 1 101 ? -5.729 10.692 12.821 1.00 71.19 101 GLN A O 1
ATOM 824 N N . LEU A 1 102 ? -6.370 11.142 10.693 1.00 70.94 102 LEU A N 1
ATOM 825 C CA . LEU A 1 102 ? -5.044 11.551 10.229 1.00 70.94 102 LEU A CA 1
ATOM 826 C C . LEU A 1 102 ? -4.579 12.850 10.902 1.00 70.94 102 LEU A C 1
ATOM 828 O O . LEU A 1 102 ? -3.420 12.923 11.294 1.00 70.94 102 LEU A O 1
ATOM 832 N N . GLY A 1 103 ? -5.468 13.833 11.104 1.00 66.12 103 GLY A N 1
ATOM 833 C CA . GLY A 1 103 ? -5.084 15.138 11.663 1.00 66.12 103 GLY A CA 1
ATOM 834 C C . GLY A 1 103 ? -3.959 15.821 10.859 1.00 66.12 103 GLY A C 1
ATOM 835 O O . GLY A 1 103 ? -3.594 15.344 9.784 1.00 66.12 103 GLY A O 1
ATOM 836 N N . PRO A 1 104 ? -3.401 16.952 11.325 1.00 56.09 104 PRO A N 1
ATOM 837 C CA . PRO A 1 104 ? -2.162 17.464 10.756 1.00 56.09 104 PRO A CA 1
ATOM 838 C C . PRO A 1 104 ? -1.033 16.520 11.193 1.00 56.09 104 PRO A C 1
ATOM 840 O O . PRO A 1 104 ? -0.614 16.549 12.352 1.00 56.09 104 PRO A O 1
ATOM 843 N N . LEU A 1 105 ? -0.640 15.616 10.293 1.00 53.31 105 LEU A N 1
ATOM 844 C CA . LEU A 1 105 ? 0.573 14.805 10.421 1.00 53.31 105 LEU A CA 1
ATOM 845 C C . LEU A 1 105 ? 1.821 15.688 10.358 1.00 53.31 105 LEU A C 1
ATOM 847 O O . LEU A 1 105 ? 1.822 16.637 9.541 1.00 53.31 105 LEU A O 1
#